Protein AF-F6I463-F1 (afdb_monomer)

Sequence (112 aa):
MEVRLFMVVSTRDTSRGKHTYASITQKGYWQFEMGEFLIGYQSTGFCEAGYAAIVDSGTSLIAGPMTIVTEINHATGVEGIVSQECKEVVFQYGKMIWDHLISRIQPDTVCS

InterPro domains:
  IPR001461 Aspartic peptidase A1 [PTHR47966] (15-79)
  IPR001969 Aspartic peptidase, active site [PS00141] (53-64)
  IPR008138 Saposin B type, region 2 [PF03489] (84-112)
  IPR008139 Saposin B type domain [PS50015] (81-112)
  IPR011001 Saposin-like [SSF47862] (82-112)
  IPR021109 Aspartic peptidase domain superfamily [G3DSA:2.40.70.10] (5-77)
  IPR021109 Aspartic peptidase domain superfamily [SSF50630] (16-86)
  IPR033121 Peptidase family A1 domain [PF00026] (15-81)

Secondary structure (DSSP, 8-state):
-------S---TT---SPPP---EEETTTTEEEE---EETTEE--S-TT-EEEE--TT-SSPP--HHHHHHHHHHHT------HHHHHHHHHHHHHHHHHHHTT--GGGTT-

pLDDT: mean 80.92, std 15.35, range [31.41, 94.31]

Solvent-accessible surface area (backbo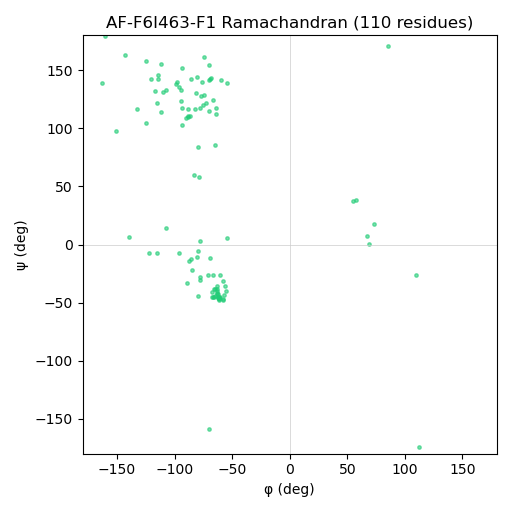ne atoms only — not comparable to full-atom values): 7636 Å² total; per-residue (Å²): 136,87,73,78,63,73,96,61,92,76,60,100,82,74,81,87,79,84,87,82,79,63,63,68,74,42,90,96,52,63,22,25,83,35,69,73,65,62,61,95,86,36,79,69,84,82,48,93,88,37,40,83,43,71,70,54,94,90,52,94,68,91,83,73,60,67,70,60,53,50,51,52,29,61,76,71,72,46,86,69,86,84,55,64,68,58,53,49,48,46,69,76,40,37,66,60,53,49,56,37,56,75,68,66,53,63,71,80,67,75,84,110

Organism: Vitis vinifera (NCBI:txid29760)

Radius of gyration: 19.2 Å; Cα contacts (8 Å, |Δi|>4): 81; chains: 1; bounding box: 56×28×43 Å

Structure (mmCIF, N/CA/C/O backbone):
data_AF-F6I463-F1
#
_entry.id   AF-F6I463-F1
#
loop_
_atom_site.group_PDB
_atom_site.id
_atom_site.type_symbol
_atom_site.label_atom_id
_atom_site.label_alt_id
_atom_site.label_comp_id
_atom_site.label_asym_id
_atom_site.label_entity_id
_atom_site.label_seq_id
_atom_site.pdbx_PDB_ins_code
_atom_site.Cartn_x
_atom_site.Cartn_y
_atom_site.Cartn_z
_atom_site.occupancy
_atom_site.B_iso_or_equiv
_atom_site.auth_seq_id
_atom_site.auth_comp_id
_atom_site.auth_asym_id
_atom_site.auth_atom_id
_atom_site.pdbx_PDB_model_num
ATOM 1 N N . MET A 1 1 ? 16.951 -2.632 -24.843 1.00 31.41 1 MET A N 1
ATOM 2 C CA . MET A 1 1 ? 17.458 -1.959 -23.627 1.00 31.41 1 MET A CA 1
ATOM 3 C C . MET A 1 1 ? 16.929 -2.712 -22.425 1.00 31.41 1 MET A C 1
ATOM 5 O O . MET A 1 1 ? 15.729 -2.681 -22.186 1.00 31.41 1 MET A O 1
ATOM 9 N N . GLU A 1 2 ? 17.805 -3.436 -21.738 1.00 32.78 2 GLU A N 1
ATOM 10 C CA . GLU A 1 2 ? 17.515 -4.077 -20.457 1.00 32.78 2 GLU A CA 1
ATOM 11 C C . GLU A 1 2 ? 17.839 -3.047 -19.366 1.00 32.78 2 GLU A C 1
ATOM 13 O O . GLU A 1 2 ? 18.991 -2.639 -19.217 1.00 32.78 2 GLU A O 1
ATOM 18 N N . VAL A 1 3 ? 16.817 -2.529 -18.686 1.00 33.94 3 VAL A N 1
ATOM 19 C CA . VAL A 1 3 ? 16.996 -1.583 -17.578 1.00 33.94 3 VAL A CA 1
ATOM 20 C C . VAL A 1 3 ? 17.205 -2.417 -16.318 1.00 33.94 3 VAL A C 1
ATOM 22 O O . VAL A 1 3 ? 16.286 -3.101 -15.879 1.00 33.94 3 VAL A O 1
ATOM 25 N N . ARG A 1 4 ? 18.424 -2.407 -15.769 1.00 39.88 4 ARG A N 1
ATOM 26 C CA . ARG A 1 4 ? 18.766 -3.121 -14.531 1.00 39.88 4 ARG A CA 1
ATOM 27 C C . ARG A 1 4 ? 18.609 -2.170 -13.347 1.00 39.88 4 ARG A C 1
ATOM 29 O O . ARG A 1 4 ? 19.306 -1.160 -13.282 1.00 39.88 4 ARG A O 1
ATOM 36 N N . LEU A 1 5 ? 17.695 -2.485 -12.432 1.00 42.88 5 LEU A N 1
ATOM 37 C CA . LEU A 1 5 ? 17.546 -1.775 -11.162 1.00 42.88 5 LEU A CA 1
ATOM 38 C C . LEU A 1 5 ? 18.673 -2.198 -10.210 1.00 42.88 5 LEU A C 1
ATOM 40 O O . LEU A 1 5 ? 18.800 -3.373 -9.871 1.00 42.88 5 LEU A O 1
ATOM 44 N N . PHE A 1 6 ? 19.487 -1.234 -9.781 1.00 45.25 6 PHE A N 1
ATOM 45 C CA . PHE A 1 6 ? 20.427 -1.399 -8.676 1.00 45.25 6 PHE A CA 1
ATOM 46 C C . PHE A 1 6 ? 19.744 -0.921 -7.399 1.00 45.25 6 PHE A C 1
ATOM 48 O O . PHE A 1 6 ? 19.624 0.277 -7.164 1.00 45.25 6 PHE A O 1
ATOM 55 N N . MET A 1 7 ? 19.288 -1.849 -6.565 1.00 49.81 7 MET A N 1
ATOM 56 C CA . MET A 1 7 ? 18.691 -1.512 -5.276 1.00 49.81 7 MET A CA 1
ATOM 57 C C . MET A 1 7 ? 19.784 -1.302 -4.211 1.00 49.81 7 MET A C 1
ATOM 59 O O . MET A 1 7 ? 19.825 -2.049 -3.249 1.00 49.81 7 MET A O 1
ATOM 63 N N . VAL A 1 8 ? 20.707 -0.344 -4.402 1.00 48.78 8 VAL A N 1
ATOM 64 C CA . VAL A 1 8 ? 21.555 0.254 -3.342 1.00 48.78 8 VAL A CA 1
ATOM 65 C C . VAL A 1 8 ? 22.155 1.574 -3.857 1.00 48.78 8 VAL A C 1
ATOM 67 O O . VAL A 1 8 ? 22.691 1.617 -4.965 1.00 48.78 8 VAL A O 1
ATOM 70 N N . VAL A 1 9 ? 22.205 2.617 -3.020 1.00 44.47 9 VAL A N 1
ATOM 71 C CA . VAL A 1 9 ? 23.284 3.619 -3.101 1.00 44.47 9 VAL A CA 1
ATOM 72 C C . VAL A 1 9 ? 24.593 2.896 -2.758 1.00 44.47 9 VAL A C 1
ATOM 74 O O . VAL A 1 9 ? 24.997 2.819 -1.602 1.00 44.47 9 VAL A O 1
ATOM 77 N N . SER A 1 10 ? 25.220 2.270 -3.753 1.00 48.62 10 SER A N 1
ATOM 78 C CA . SER A 1 10 ? 26.476 1.536 -3.587 1.00 48.62 10 SER A CA 1
ATOM 79 C C . SER A 1 10 ? 27.650 2.518 -3.553 1.00 48.62 10 SER A C 1
ATOM 81 O O . SER A 1 10 ? 28.324 2.732 -4.562 1.00 48.62 10 SER A O 1
ATOM 83 N N . THR A 1 11 ? 27.942 3.104 -2.391 1.00 45.34 11 THR A N 1
ATOM 84 C CA . THR A 1 11 ? 29.326 3.513 -2.112 1.00 45.34 11 THR A CA 1
ATOM 85 C C . THR A 1 11 ? 30.146 2.230 -1.944 1.00 45.34 11 THR A C 1
ATOM 87 O O . THR A 1 11 ? 29.621 1.227 -1.471 1.00 45.34 11 THR A O 1
ATOM 90 N N . ARG A 1 12 ? 31.398 2.212 -2.420 1.00 52.81 12 ARG A N 1
ATOM 91 C CA . ARG A 1 12 ? 32.230 1.012 -2.685 1.00 52.81 12 ARG A CA 1
ATOM 92 C C . ARG A 1 12 ? 32.436 0.006 -1.526 1.00 52.81 12 ARG A C 1
ATOM 94 O O . ARG A 1 12 ? 33.187 -0.937 -1.730 1.00 52.81 12 ARG A O 1
ATOM 101 N N . ASP A 1 13 ? 31.797 0.158 -0.365 1.00 53.56 13 ASP A N 1
ATOM 102 C CA . ASP A 1 13 ? 32.176 -0.555 0.861 1.00 53.56 13 ASP A CA 1
ATOM 103 C C . ASP A 1 13 ? 31.035 -1.093 1.756 1.00 53.56 13 ASP A C 1
ATOM 105 O O . ASP A 1 13 ? 31.308 -1.576 2.852 1.00 53.56 13 ASP A O 1
ATOM 109 N N . THR A 1 14 ? 29.751 -1.036 1.366 1.00 60.47 14 THR A N 1
ATOM 110 C CA . THR A 1 14 ? 28.656 -1.379 2.315 1.00 60.47 14 THR A CA 1
ATOM 111 C C . THR A 1 14 ? 27.699 -2.502 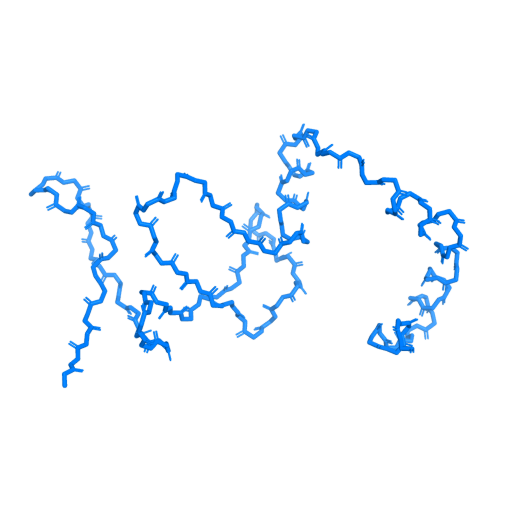1.910 1.00 60.47 14 THR A C 1
ATOM 113 O O . THR A 1 14 ? 26.925 -2.949 2.757 1.00 60.47 14 THR A O 1
ATOM 116 N N . SER A 1 15 ? 27.757 -3.053 0.693 1.00 59.41 15 SER A N 1
ATOM 117 C CA . SER A 1 15 ? 26.933 -4.223 0.348 1.00 59.41 15 SER A CA 1
ATOM 118 C C . SER A 1 15 ? 27.663 -5.531 0.663 1.00 59.41 15 SER A C 1
ATOM 120 O O . SER A 1 15 ? 28.603 -5.914 -0.034 1.00 59.41 15 SER A O 1
ATOM 122 N N . ARG A 1 16 ? 27.213 -6.258 1.691 1.00 70.88 16 ARG A N 1
ATOM 123 C CA . ARG A 1 16 ? 27.657 -7.639 1.928 1.00 70.88 16 ARG A CA 1
ATOM 124 C C . ARG A 1 16 ? 26.747 -8.596 1.149 1.00 70.88 16 ARG A C 1
ATOM 126 O O . ARG A 1 16 ? 25.565 -8.681 1.458 1.00 70.88 16 ARG A O 1
ATOM 133 N N . GLY A 1 17 ? 27.290 -9.337 0.180 1.00 74.69 17 GLY A N 1
ATOM 134 C CA . GLY A 1 17 ? 26.572 -10.409 -0.531 1.00 74.69 17 GLY A CA 1
ATOM 135 C C . GLY A 1 17 ? 26.270 -10.133 -2.010 1.00 74.69 17 GLY A C 1
ATOM 136 O O . GLY A 1 17 ? 26.742 -9.155 -2.582 1.00 74.69 17 GLY A O 1
ATOM 137 N N . LYS A 1 18 ? 25.520 -11.047 -2.647 1.00 82.62 18 LYS A N 1
ATOM 138 C CA . LYS A 1 18 ? 25.098 -10.939 -4.057 1.00 82.62 18 LYS A CA 1
ATOM 139 C C . LYS A 1 18 ? 23.812 -10.123 -4.171 1.00 82.62 18 LYS A C 1
ATOM 141 O O . LYS A 1 18 ? 22.909 -10.282 -3.356 1.00 82.62 18 LYS A O 1
ATOM 146 N N . HIS A 1 19 ? 23.716 -9.310 -5.218 1.00 78.81 19 HIS A N 1
ATOM 147 C CA . HIS A 1 19 ? 22.489 -8.588 -5.539 1.00 78.81 19 HIS A CA 1
ATOM 148 C C . HIS A 1 19 ? 21.446 -9.512 -6.175 1.00 78.81 19 HIS A C 1
ATOM 150 O O . HIS A 1 19 ? 21.774 -10.330 -7.038 1.00 78.81 19 HIS A O 1
ATOM 156 N N . THR A 1 20 ? 20.190 -9.322 -5.778 1.00 82.56 20 THR A N 1
ATOM 157 C CA . THR A 1 20 ? 19.019 -9.887 -6.453 1.00 82.56 20 THR A CA 1
ATOM 158 C C . THR A 1 20 ? 18.483 -8.850 -7.431 1.00 82.56 20 THR A C 1
ATOM 160 O O . THR A 1 20 ? 18.339 -7.681 -7.078 1.00 82.56 20 THR A O 1
ATOM 163 N N . TYR A 1 21 ? 18.199 -9.273 -8.659 1.00 84.19 21 TYR A N 1
ATOM 164 C CA . TYR A 1 21 ? 17.690 -8.399 -9.712 1.00 84.19 21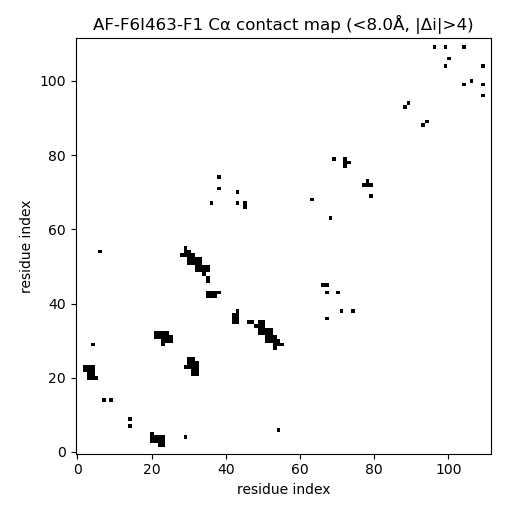 TYR A CA 1
ATOM 165 C C . TYR A 1 21 ? 16.215 -8.698 -9.970 1.00 84.19 21 TYR A C 1
ATOM 167 O O . TYR A 1 21 ? 15.844 -9.858 -10.135 1.00 84.19 21 TYR A O 1
ATOM 175 N N . ALA A 1 22 ? 15.401 -7.647 -10.037 1.00 87.62 22 ALA A N 1
ATOM 176 C CA . ALA A 1 22 ? 13.999 -7.707 -10.435 1.00 87.62 22 ALA A CA 1
ATOM 177 C C . ALA A 1 22 ? 13.798 -6.948 -11.753 1.00 87.62 22 ALA A C 1
ATOM 179 O O . ALA A 1 22 ? 14.478 -5.952 -12.020 1.00 87.62 22 ALA A O 1
ATOM 180 N N . SER A 1 23 ? 12.877 -7.435 -12.582 1.00 92.00 23 SER A N 1
ATOM 181 C CA . SER A 1 23 ? 12.553 -6.803 -13.863 1.00 92.00 23 SER A CA 1
ATOM 182 C C . SER A 1 23 ? 11.614 -5.617 -13.666 1.00 92.00 23 SER A C 1
ATOM 184 O O . SER A 1 23 ? 10.713 -5.665 -12.831 1.00 92.00 23 SER A O 1
ATOM 186 N N . ILE A 1 24 ? 11.800 -4.570 -14.472 1.00 91.25 24 ILE A N 1
ATOM 187 C CA . ILE A 1 24 ? 10.892 -3.420 -14.479 1.00 91.25 24 ILE A CA 1
ATOM 188 C C . ILE A 1 24 ? 9.574 -3.803 -15.146 1.00 91.25 24 ILE A C 1
ATOM 190 O O . ILE A 1 24 ? 9.563 -4.183 -16.318 1.00 91.25 24 ILE A O 1
ATOM 194 N N . THR A 1 25 ? 8.474 -3.661 -14.410 1.00 93.19 25 THR A N 1
ATOM 195 C CA . THR A 1 25 ? 7.119 -4.009 -14.868 1.00 93.19 25 THR A CA 1
ATOM 196 C C . THR A 1 25 ? 6.432 -2.844 -15.573 1.00 93.19 25 THR A C 1
ATOM 198 O O . THR A 1 25 ? 5.711 -3.050 -16.547 1.00 93.19 25 THR A O 1
ATOM 201 N N . GLN A 1 26 ? 6.717 -1.606 -15.156 1.00 93.50 26 GLN A N 1
ATOM 202 C CA . GLN A 1 26 ? 6.174 -0.394 -15.769 1.00 93.50 26 GLN A CA 1
ATOM 203 C C . GLN A 1 26 ? 7.268 0.645 -16.020 1.00 93.50 26 GLN A C 1
ATOM 205 O O . GLN A 1 26 ? 7.883 1.173 -15.097 1.00 93.50 26 GLN A O 1
ATOM 210 N N . LYS A 1 27 ? 7.497 0.977 -17.295 1.00 90.56 27 LYS A N 1
ATOM 211 C CA . LYS A 1 27 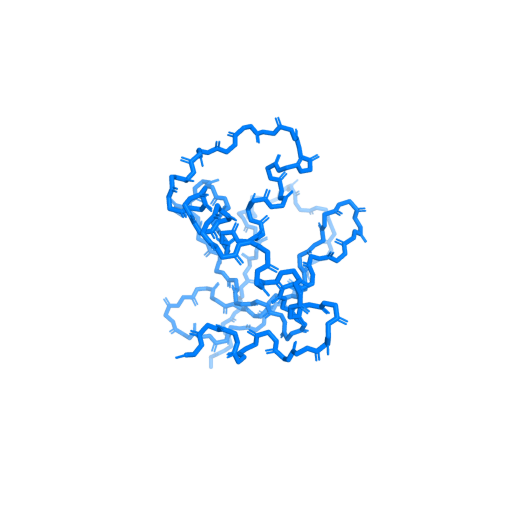? 8.448 2.029 -17.682 1.00 90.56 27 LYS A CA 1
ATOM 212 C C . LYS A 1 27 ? 7.915 3.410 -17.289 1.00 90.56 27 LYS A C 1
ATOM 214 O O . LYS A 1 27 ? 6.730 3.681 -17.447 1.00 90.56 27 LYS A O 1
ATOM 219 N N . GLY A 1 28 ? 8.813 4.279 -16.833 1.00 92.38 28 GLY A N 1
ATOM 220 C CA . GLY A 1 28 ? 8.492 5.599 -16.270 1.00 92.38 28 GLY A CA 1
ATOM 221 C C . GLY A 1 28 ? 8.731 5.661 -14.761 1.00 92.38 28 GLY A C 1
ATOM 222 O O . GLY A 1 28 ? 9.095 6.713 -14.249 1.00 92.38 28 GLY A O 1
ATOM 223 N N . TYR A 1 29 ? 8.655 4.512 -14.088 1.00 90.06 29 TYR A N 1
ATOM 224 C CA . TYR A 1 29 ? 9.006 4.340 -12.683 1.00 90.06 29 TYR A CA 1
ATOM 225 C C . TYR A 1 29 ? 10.040 3.224 -12.537 1.00 90.06 29 TYR A C 1
ATOM 227 O O . TYR A 1 29 ? 10.144 2.332 -13.382 1.00 90.06 29 TYR A O 1
ATOM 235 N N . TRP A 1 30 ? 10.781 3.232 -11.432 1.00 92.88 30 TRP A N 1
ATOM 236 C CA . TRP A 1 30 ? 11.552 2.067 -10.991 1.00 92.88 30 TRP A CA 1
ATOM 237 C C . TRP A 1 30 ? 10.620 1.062 -10.308 1.00 92.88 30 TRP A C 1
ATOM 239 O O . TRP A 1 30 ? 10.779 0.752 -9.128 1.00 92.88 30 TRP A O 1
ATOM 249 N N . GLN A 1 31 ? 9.607 0.619 -11.058 1.00 94.31 31 GLN A N 1
ATOM 250 C CA . GLN A 1 31 ? 8.549 -0.264 -10.587 1.00 94.31 31 GLN A CA 1
ATOM 251 C C . GLN A 1 31 ? 8.849 -1.719 -10.933 1.00 94.31 31 GLN A C 1
ATOM 253 O O . GLN A 1 31 ? 9.208 -2.020 -12.071 1.00 94.31 31 GLN A O 1
ATOM 258 N N . PHE A 1 32 ? 8.650 -2.619 -9.979 1.00 93.31 32 PHE A N 1
ATOM 259 C CA . PHE A 1 32 ? 8.826 -4.060 -10.141 1.00 93.31 32 PHE A CA 1
ATOM 260 C C . PHE A 1 32 ? 7.761 -4.825 -9.347 1.00 93.31 32 PHE A C 1
ATOM 262 O O . PHE A 1 32 ? 7.089 -4.265 -8.480 1.00 93.31 32 PHE A O 1
ATOM 269 N N . GLU A 1 33 ? 7.592 -6.105 -9.671 1.00 91.56 33 GLU A N 1
ATOM 270 C CA . GLU A 1 33 ? 6.752 -7.019 -8.895 1.00 91.56 33 GLU A CA 1
ATOM 271 C C . GLU A 1 33 ? 7.453 -7.415 -7.594 1.00 91.56 33 GLU A C 1
ATOM 273 O O . GLU A 1 33 ? 8.605 -7.855 -7.587 1.00 91.56 33 GLU A O 1
ATOM 278 N N . MET A 1 34 ? 6.734 -7.260 -6.491 1.00 89.31 34 MET A N 1
ATOM 279 C CA . MET A 1 34 ? 7.124 -7.668 -5.153 1.00 89.31 34 MET A CA 1
ATOM 280 C C . MET A 1 34 ? 6.178 -8.771 -4.685 1.00 89.31 34 MET A C 1
ATOM 282 O O . MET A 1 34 ? 4.982 -8.737 -4.961 1.00 89.31 34 MET A O 1
ATOM 286 N N . GLY A 1 35 ? 6.716 -9.751 -3.963 1.00 85.88 35 GLY A N 1
ATOM 287 C CA . GLY A 1 35 ? 5.903 -10.779 -3.323 1.00 85.88 35 GLY A CA 1
ATOM 288 C C . GLY A 1 35 ? 5.080 -10.236 -2.154 1.00 85.88 35 GLY A C 1
ATOM 289 O O . GLY A 1 35 ? 4.827 -9.038 -2.024 1.00 85.88 35 GLY A O 1
ATOM 290 N N . GLU A 1 36 ? 4.674 -11.143 -1.279 1.00 85.38 36 GLU A N 1
ATOM 291 C CA . GLU A 1 36 ? 3.844 -10.809 -0.131 1.00 85.38 36 GLU A CA 1
ATOM 292 C C . GLU A 1 36 ? 4.583 -9.987 0.941 1.00 85.38 36 GLU A C 1
ATOM 294 O O . GLU A 1 36 ? 5.804 -10.079 1.096 1.00 85.38 36 GLU A O 1
ATOM 299 N N . PHE A 1 37 ? 3.826 -9.214 1.722 1.00 84.31 37 PHE A N 1
ATOM 300 C CA . PHE A 1 37 ? 4.328 -8.527 2.905 1.00 84.31 37 PHE A CA 1
ATOM 301 C C . PHE A 1 37 ? 4.075 -9.391 4.142 1.00 84.31 37 PHE A C 1
ATOM 303 O O . PHE A 1 37 ? 2.929 -9.755 4.410 1.00 84.31 37 PHE A O 1
ATOM 310 N N . LEU A 1 38 ? 5.137 -9.704 4.888 1.00 87.38 38 LEU A N 1
ATOM 311 C CA . LEU A 1 38 ? 5.068 -10.540 6.086 1.00 87.38 38 LEU A CA 1
ATOM 312 C C . LEU A 1 38 ? 5.321 -9.705 7.343 1.00 87.38 38 LEU A C 1
ATOM 314 O O . LEU A 1 38 ? 6.322 -8.992 7.425 1.00 87.38 38 LEU A O 1
ATOM 318 N N . ILE A 1 39 ? 4.464 -9.852 8.353 1.00 88.00 39 ILE A N 1
ATOM 319 C CA . ILE A 1 39 ? 4.618 -9.215 9.667 1.00 88.00 39 ILE A CA 1
ATOM 320 C C . ILE A 1 39 ? 4.896 -10.316 10.688 1.00 88.00 39 ILE A C 1
ATOM 322 O O . ILE A 1 39 ? 4.069 -11.195 10.909 1.00 88.00 39 ILE A O 1
ATOM 326 N N . GLY A 1 40 ? 6.095 -10.328 11.278 1.00 88.25 40 GLY A N 1
AT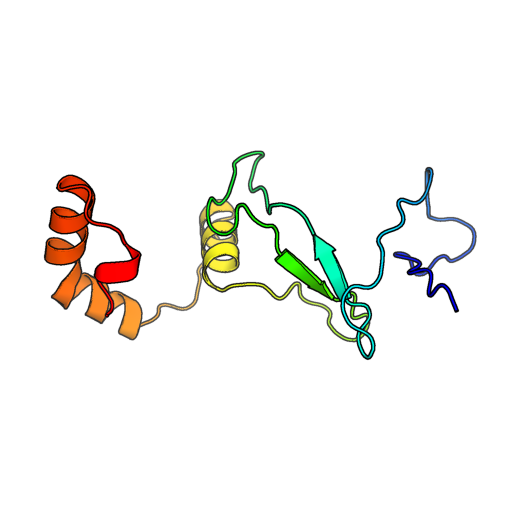OM 327 C CA . GLY A 1 40 ? 6.486 -11.386 12.219 1.00 88.25 40 GLY A CA 1
ATOM 328 C C . GLY A 1 40 ? 6.421 -12.796 11.613 1.00 88.25 40 GLY A C 1
ATOM 329 O O . GLY A 1 40 ? 6.008 -13.731 12.292 1.00 88.25 40 GLY A O 1
ATOM 330 N N . TYR A 1 41 ? 6.801 -12.935 10.335 1.00 87.06 41 TYR A N 1
ATOM 331 C CA . TYR A 1 41 ? 6.693 -14.164 9.526 1.00 87.06 41 TYR A CA 1
ATOM 332 C C . TYR A 1 41 ? 5.264 -14.620 9.201 1.00 87.06 41 TYR A C 1
ATOM 334 O O . TYR A 1 41 ? 5.093 -15.690 8.621 1.00 87.06 41 TYR A O 1
ATOM 342 N N . GLN A 1 42 ? 4.249 -13.824 9.534 1.00 88.12 42 GLN A N 1
ATOM 343 C CA . GLN A 1 42 ? 2.864 -14.115 9.187 1.00 88.12 42 GLN A CA 1
ATOM 344 C C . GLN A 1 42 ? 2.441 -13.342 7.945 1.00 88.12 42 GLN A C 1
ATOM 346 O O . GLN A 1 42 ? 2.779 -12.168 7.776 1.00 88.12 42 GLN A O 1
ATOM 351 N N . SER A 1 43 ? 1.705 -14.046 7.088 1.00 87.06 43 SER A N 1
ATOM 352 C CA . SER A 1 43 ? 1.037 -13.490 5.918 1.00 87.06 43 SER A CA 1
ATOM 353 C C . SER A 1 43 ? 0.051 -12.404 6.334 1.00 87.06 43 SER A C 1
ATOM 355 O O . SER A 1 43 ? -0.632 -12.530 7.350 1.00 87.06 43 SER A O 1
ATOM 357 N N . THR A 1 44 ? -0.029 -11.344 5.537 1.00 83.12 44 THR A N 1
ATOM 358 C CA . THR A 1 44 ? -1.037 -10.290 5.721 1.00 83.12 44 THR A CA 1
ATOM 359 C C . THR A 1 44 ? -2.341 -10.609 4.988 1.00 83.12 44 THR A C 1
ATOM 361 O O . THR A 1 44 ? -3.356 -9.975 5.250 1.00 83.12 44 THR A O 1
ATOM 364 N N . GLY A 1 45 ? -2.339 -11.579 4.068 1.00 83.56 45 GLY A N 1
ATOM 365 C CA . GLY A 1 45 ? -3.539 -12.077 3.387 1.00 83.56 45 GLY A CA 1
ATOM 366 C C . GLY A 1 45 ? -4.206 -11.111 2.398 1.00 83.56 45 GLY A C 1
ATOM 367 O O . GLY A 1 45 ? -5.212 -11.470 1.797 1.00 83.56 45 GLY A O 1
ATOM 368 N N . PHE A 1 46 ? -3.677 -9.897 2.197 1.00 79.75 46 PHE A N 1
ATOM 369 C CA . PHE A 1 46 ? -4.330 -8.888 1.348 1.00 79.75 46 PHE A CA 1
ATOM 370 C C . PHE A 1 46 ? -4.012 -9.005 -0.145 1.00 79.75 46 PHE A C 1
ATOM 372 O O . PHE A 1 46 ? -4.775 -8.484 -0.956 1.00 79.75 46 PHE A O 1
ATOM 379 N N . CYS A 1 47 ? -2.907 -9.647 -0.534 1.00 72.38 47 CYS A N 1
ATOM 380 C CA . CYS A 1 47 ? -2.591 -9.825 -1.950 1.00 72.38 47 CYS A CA 1
ATOM 381 C C . CYS A 1 47 ? -1.768 -11.088 -2.213 1.00 72.38 47 CYS A C 1
ATOM 383 O O . CYS A 1 47 ? -0.543 -11.085 -2.098 1.00 72.38 47 CYS A O 1
ATOM 385 N N . GLU A 1 48 ? -2.448 -12.159 -2.624 1.00 71.69 48 GLU A N 1
ATOM 386 C CA . GLU A 1 48 ? -1.803 -13.414 -3.037 1.00 71.69 48 GLU A CA 1
ATOM 387 C C . GLU A 1 48 ? -1.061 -13.283 -4.378 1.00 71.69 48 GLU A C 1
ATOM 389 O O . GLU A 1 48 ? -0.089 -13.992 -4.626 1.00 71.69 48 GLU A O 1
ATOM 394 N N . ALA A 1 49 ? -1.486 -12.349 -5.237 1.00 79.12 49 ALA A N 1
ATOM 395 C CA . ALA A 1 49 ? -0.875 -12.104 -6.545 1.00 79.12 49 ALA A CA 1
ATOM 396 C C . ALA A 1 49 ? 0.416 -11.263 -6.478 1.00 79.12 49 ALA A C 1
ATOM 398 O O . ALA A 1 49 ? 1.079 -11.080 -7.498 1.00 79.12 49 ALA A O 1
ATOM 399 N N . GLY A 1 50 ? 0.782 -10.761 -5.294 1.00 83.00 50 GLY A N 1
ATOM 400 C CA . GLY A 1 50 ? 1.909 -9.850 -5.105 1.00 83.00 50 GLY A CA 1
ATOM 401 C C . GLY A 1 50 ? 1.552 -8.377 -5.331 1.00 83.00 50 GLY A C 1
ATOM 402 O O . GLY A 1 50 ? 0.458 -8.018 -5.760 1.00 83.00 50 GLY A O 1
ATOM 403 N N . TYR A 1 51 ? 2.483 -7.494 -4.996 1.00 87.69 51 TYR A N 1
ATOM 404 C CA . TYR A 1 51 ? 2.317 -6.045 -5.074 1.00 87.69 51 TYR A CA 1
ATOM 405 C C . TYR A 1 51 ? 3.204 -5.445 -6.164 1.00 87.69 51 TYR A C 1
ATOM 407 O O . TYR A 1 51 ? 4.271 -5.963 -6.484 1.00 87.69 51 TYR A O 1
ATOM 415 N N . ALA A 1 52 ? 2.811 -4.285 -6.683 1.00 92.12 52 ALA A N 1
ATOM 416 C CA . ALA A 1 52 ? 3.750 -3.410 -7.372 1.00 92.12 52 ALA A CA 1
ATOM 417 C C . ALA A 1 52 ? 4.531 -2.600 -6.329 1.00 92.12 52 ALA A C 1
ATOM 419 O O . ALA A 1 52 ? 3.936 -1.991 -5.440 1.00 92.12 52 ALA A O 1
ATOM 420 N N . ALA A 1 53 ? 5.855 -2.573 -6.448 1.00 92.19 53 ALA A N 1
ATOM 421 C CA . ALA A 1 53 ? 6.726 -1.765 -5.604 1.00 92.19 53 ALA A CA 1
ATOM 422 C C . ALA A 1 53 ? 7.526 -0.783 -6.457 1.00 92.19 53 ALA A C 1
ATOM 424 O O . ALA A 1 53 ? 7.967 -1.129 -7.552 1.00 92.19 53 ALA A O 1
ATOM 425 N N . ILE A 1 54 ? 7.731 0.429 -5.942 1.00 93.62 54 ILE A N 1
ATOM 426 C CA . ILE A 1 54 ? 8.551 1.470 -6.567 1.00 93.62 54 ILE A CA 1
ATOM 427 C C . ILE A 1 54 ? 9.724 1.775 -5.643 1.00 93.62 54 ILE A C 1
ATOM 429 O O . ILE A 1 54 ? 9.538 2.003 -4.449 1.00 93.62 54 ILE A O 1
ATOM 433 N N . VAL A 1 55 ? 10.935 1.811 -6.200 1.00 91.88 55 VAL A N 1
ATOM 434 C CA . VAL A 1 55 ? 12.100 2.361 -5.496 1.00 91.88 55 VAL A CA 1
ATOM 435 C C . VAL A 1 55 ? 12.178 3.854 -5.778 1.00 91.88 55 VAL A C 1
ATOM 437 O O . VAL A 1 55 ? 12.487 4.271 -6.894 1.00 91.88 55 VAL A O 1
ATOM 440 N N . ASP A 1 56 ? 11.905 4.648 -4.748 1.00 90.75 56 ASP A N 1
ATOM 441 C CA . ASP A 1 56 ? 11.933 6.104 -4.802 1.00 90.75 56 ASP A CA 1
ATOM 442 C C . ASP A 1 56 ? 12.865 6.661 -3.721 1.00 90.75 56 ASP A C 1
ATOM 444 O O . ASP A 1 56 ? 12.530 6.702 -2.541 1.00 90.75 56 ASP A O 1
ATOM 448 N N . SER A 1 57 ? 14.051 7.118 -4.128 1.00 88.81 57 SER A N 1
ATOM 449 C CA . SER A 1 57 ? 15.007 7.759 -3.217 1.00 88.81 57 SER A CA 1
ATOM 450 C C . SER A 1 57 ? 14.549 9.134 -2.716 1.00 88.81 57 SER A C 1
ATOM 452 O O . SER A 1 57 ? 15.194 9.694 -1.835 1.00 88.81 57 SER A O 1
ATOM 454 N N . GLY A 1 58 ? 13.495 9.708 -3.306 1.00 90.94 58 GLY A N 1
ATOM 455 C CA . GLY A 1 58 ? 12.901 10.977 -2.891 1.00 90.94 58 GLY A CA 1
ATOM 456 C C . GLY A 1 58 ? 11.952 10.861 -1.697 1.00 90.94 58 GLY A C 1
ATOM 457 O O . GLY A 1 58 ? 11.587 11.887 -1.125 1.00 90.94 58 GLY A O 1
ATOM 458 N N . THR A 1 59 ? 11.586 9.641 -1.290 1.00 86.50 59 THR A N 1
ATOM 459 C CA . THR A 1 59 ? 10.642 9.394 -0.196 1.00 86.50 59 THR A CA 1
ATOM 460 C C . THR A 1 59 ? 11.336 8.684 0.968 1.00 86.50 59 THR A C 1
ATOM 462 O O . THR A 1 59 ? 11.868 7.588 0.822 1.00 86.50 59 THR A O 1
ATOM 465 N N . SER A 1 60 ? 11.314 9.298 2.156 1.00 89.00 60 SER A N 1
ATOM 466 C CA . SER A 1 60 ? 11.930 8.717 3.362 1.00 89.00 60 SER A CA 1
ATOM 467 C C . SER A 1 60 ? 11.092 7.609 4.009 1.00 89.00 60 SER A C 1
ATOM 469 O O . SER A 1 60 ? 11.635 6.756 4.707 1.00 89.00 60 SER A O 1
ATOM 471 N N . LEU A 1 61 ? 9.768 7.660 3.841 1.00 89.19 61 LEU A N 1
ATOM 472 C CA . 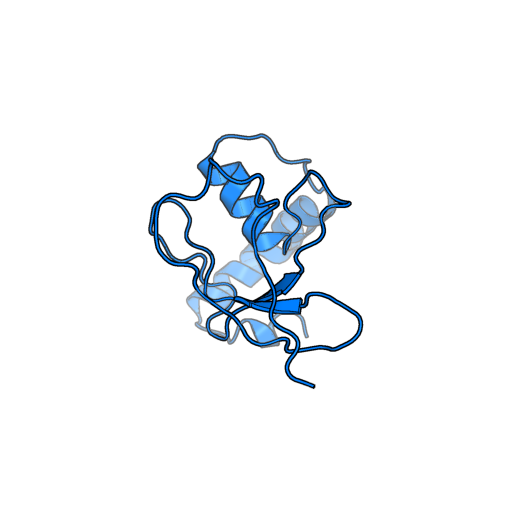LEU A 1 61 ? 8.824 6.713 4.435 1.00 89.19 61 LEU A CA 1
ATOM 473 C C . LEU A 1 61 ? 8.509 5.567 3.471 1.00 89.19 61 LEU A C 1
ATOM 475 O O . LEU A 1 61 ? 8.494 5.744 2.256 1.00 89.19 61 LEU A O 1
ATOM 479 N N . ILE A 1 62 ? 8.172 4.402 4.020 1.00 89.12 62 ILE A N 1
ATOM 480 C CA . ILE A 1 62 ? 7.578 3.321 3.231 1.00 89.12 62 ILE A CA 1
ATOM 481 C C . ILE A 1 62 ? 6.084 3.613 3.103 1.00 89.12 62 ILE A C 1
ATOM 483 O O . ILE A 1 62 ? 5.366 3.640 4.102 1.00 89.12 62 ILE A O 1
ATOM 487 N N . ALA A 1 63 ? 5.624 3.835 1.876 1.00 91.00 63 ALA A N 1
ATOM 488 C CA . ALA A 1 63 ? 4.210 3.968 1.561 1.00 91.00 63 ALA A CA 1
ATOM 489 C C . ALA A 1 63 ? 3.665 2.636 1.033 1.00 91.00 63 ALA A C 1
ATOM 491 O O . ALA A 1 63 ? 4.322 1.949 0.252 1.00 91.00 63 ALA A O 1
ATOM 492 N N . GLY A 1 64 ? 2.454 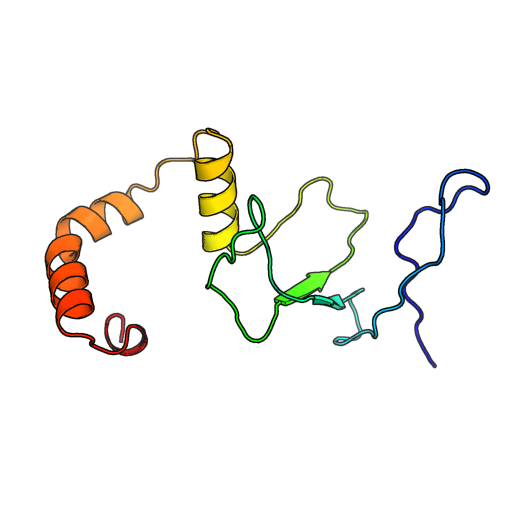2.280 1.448 1.00 89.94 64 GLY A N 1
ATOM 493 C CA . GLY A 1 64 ? 1.796 1.049 1.029 1.00 89.94 64 GLY A CA 1
ATOM 494 C C . GLY A 1 64 ? 0.285 1.110 1.241 1.00 89.94 64 GLY A C 1
ATOM 495 O O . GLY A 1 64 ? -0.229 2.125 1.720 1.00 89.94 64 GLY A O 1
ATOM 496 N N . PRO A 1 65 ? -0.438 0.035 0.887 1.00 89.44 65 PRO A N 1
ATOM 497 C CA . PRO A 1 65 ? -1.873 -0.063 1.124 1.00 89.44 65 PRO A CA 1
ATOM 498 C C . PRO A 1 65 ? -2.220 0.180 2.598 1.00 89.44 65 PRO A C 1
ATOM 500 O O . PRO A 1 65 ? -1.541 -0.327 3.493 1.00 89.44 65 PRO A O 1
ATOM 503 N N . MET A 1 66 ? -3.304 0.922 2.854 1.00 87.44 66 MET A N 1
ATOM 504 C CA . MET A 1 66 ? -3.744 1.262 4.216 1.00 87.44 66 MET A CA 1
ATOM 505 C C . MET A 1 66 ? -3.963 0.015 5.082 1.00 87.44 66 MET A C 1
ATOM 507 O O . MET A 1 66 ? -3.658 0.036 6.272 1.00 87.44 66 MET A O 1
ATOM 511 N N . THR A 1 67 ? -4.448 -1.075 4.485 1.00 87.31 67 THR A N 1
ATOM 512 C CA . THR A 1 67 ? -4.651 -2.362 5.158 1.00 87.31 67 THR A CA 1
ATOM 513 C C . THR A 1 67 ? -3.352 -2.899 5.760 1.00 87.31 67 THR A C 1
ATOM 515 O O . THR A 1 67 ? -3.304 -3.209 6.944 1.00 87.31 67 THR A O 1
ATOM 518 N N . ILE A 1 68 ? -2.263 -2.896 4.987 1.00 88.69 68 ILE A N 1
ATOM 519 C CA . ILE A 1 68 ? -0.940 -3.351 5.433 1.00 88.69 68 ILE A CA 1
ATOM 520 C C . ILE A 1 68 ? -0.357 -2.417 6.492 1.00 88.69 68 ILE A C 1
ATOM 522 O O . ILE A 1 68 ? 0.147 -2.875 7.514 1.00 88.69 68 ILE A O 1
ATOM 526 N N . VAL A 1 69 ? -0.441 -1.102 6.276 1.00 89.00 69 VAL A N 1
ATOM 527 C CA . VAL A 1 69 ? 0.087 -0.111 7.229 1.00 89.00 69 VAL A CA 1
ATOM 528 C C . VAL A 1 69 ? -0.646 -0.194 8.572 1.00 89.00 69 VAL A C 1
ATOM 530 O O . VAL A 1 69 ? -0.013 -0.101 9.623 1.00 89.00 69 VAL A O 1
ATOM 533 N N . THR A 1 70 ? -1.962 -0.420 8.553 1.00 88.38 70 THR A N 1
ATOM 534 C CA . THR A 1 70 ? -2.770 -0.615 9.766 1.00 88.38 70 THR A CA 1
ATOM 535 C C . THR A 1 70 ? -2.328 -1.857 10.539 1.00 88.38 70 THR A C 1
ATOM 537 O O . THR A 1 70 ? -2.119 -1.759 11.747 1.00 88.38 70 THR A O 1
ATOM 540 N N . GLU A 1 71 ? -2.099 -2.986 9.860 1.00 88.06 71 GLU A N 1
ATOM 541 C CA . GLU A 1 71 ? -1.593 -4.206 10.505 1.00 88.06 71 GLU A CA 1
ATOM 542 C C . GLU A 1 71 ? -0.192 -4.012 11.102 1.00 88.06 71 GLU A C 1
ATOM 544 O O . GLU A 1 71 ? 0.069 -4.451 12.221 1.00 88.06 71 GLU A O 1
ATOM 549 N N . ILE A 1 72 ? 0.706 -3.297 10.411 1.00 88.69 72 ILE A N 1
ATOM 550 C CA . ILE A 1 72 ? 2.039 -2.966 10.945 1.00 88.69 72 ILE A CA 1
ATOM 551 C C . ILE A 1 72 ? 1.912 -2.113 12.209 1.00 88.69 72 ILE A C 1
ATOM 553 O O . ILE A 1 72 ? 2.563 -2.401 13.216 1.00 88.69 72 ILE A O 1
ATOM 557 N N . ASN A 1 73 ? 1.081 -1.069 12.178 1.00 89.94 73 ASN A N 1
ATOM 558 C CA . ASN A 1 73 ? 0.879 -0.191 13.329 1.00 89.94 73 ASN A CA 1
ATOM 559 C C . ASN A 1 73 ? 0.320 -0.971 14.522 1.00 89.94 73 ASN A C 1
ATOM 561 O O . ASN A 1 73 ? 0.849 -0.865 15.627 1.00 89.94 73 ASN A O 1
ATOM 565 N N . HIS A 1 74 ? -0.675 -1.828 14.286 1.00 88.00 74 HIS A N 1
ATOM 566 C CA . HIS A 1 74 ? -1.238 -2.691 15.319 1.00 88.00 74 HIS A CA 1
ATOM 567 C C . HIS A 1 74 ? -0.192 -3.665 15.889 1.00 88.00 74 HIS A C 1
ATOM 569 O O . HIS A 1 74 ? -0.037 -3.761 17.105 1.00 88.00 74 HIS A O 1
ATOM 575 N N . ALA A 1 75 ? 0.593 -4.326 15.032 1.00 89.31 75 ALA A N 1
ATOM 576 C CA . ALA A 1 75 ? 1.633 -5.269 15.449 1.00 89.31 75 ALA A CA 1
ATOM 577 C C . ALA A 1 75 ? 2.805 -4.611 16.201 1.00 89.31 75 ALA A C 1
ATOM 579 O O . ALA A 1 75 ? 3.478 -5.269 16.993 1.00 89.31 75 ALA A O 1
ATOM 580 N N . THR A 1 76 ? 3.062 -3.323 15.962 1.00 88.31 76 THR A N 1
ATOM 581 C CA . THR A 1 76 ? 4.137 -2.554 16.615 1.00 88.31 76 THR A CA 1
ATOM 582 C C . THR A 1 76 ? 3.663 -1.748 17.826 1.00 88.31 76 THR A C 1
ATOM 584 O O . THR A 1 76 ? 4.493 -1.192 18.544 1.00 88.31 76 THR A O 1
ATOM 587 N N . GLY A 1 77 ? 2.351 -1.693 18.077 1.00 88.38 77 GLY A N 1
ATOM 588 C CA . GLY A 1 77 ? 1.755 -0.888 19.146 1.00 88.38 77 GLY A CA 1
ATOM 589 C C . GLY A 1 77 ? 1.755 0.618 18.863 1.00 88.38 77 GLY A C 1
ATOM 590 O O . GLY A 1 77 ? 1.606 1.414 19.787 1.00 88.38 77 GLY A O 1
ATOM 591 N N . VAL A 1 78 ? 1.942 1.020 17.605 1.00 88.19 78 VAL A N 1
ATOM 592 C CA . VAL A 1 78 ? 1.849 2.419 17.185 1.00 88.19 78 VAL A CA 1
ATOM 593 C C . VAL A 1 78 ? 0.378 2.810 17.097 1.00 88.19 78 VAL A C 1
ATOM 595 O O . VAL A 1 78 ? -0.414 2.160 16.412 1.00 88.19 78 VAL A O 1
ATOM 598 N N . GLU A 1 79 ? 0.008 3.906 17.755 1.00 81.00 79 GLU A N 1
ATOM 599 C CA . GLU A 1 79 ? -1.333 4.466 17.620 1.00 81.00 79 GLU A CA 1
ATOM 600 C C . GLU A 1 79 ? -1.513 5.074 16.223 1.00 81.00 79 GLU A C 1
ATOM 602 O O . GLU A 1 79 ? -0.859 6.046 15.843 1.00 81.00 79 GLU A O 1
ATOM 607 N N . GLY A 1 80 ? -2.415 4.479 15.443 1.00 74.88 80 GLY A N 1
ATOM 608 C CA . GLY A 1 80 ? -2.883 5.058 14.191 1.00 74.88 80 GLY A CA 1
ATOM 609 C C . GLY A 1 80 ? -3.848 6.221 14.432 1.00 74.88 80 GLY A C 1
ATOM 610 O O . GLY A 1 80 ? -4.467 6.345 15.490 1.00 74.88 80 GLY A O 1
ATOM 61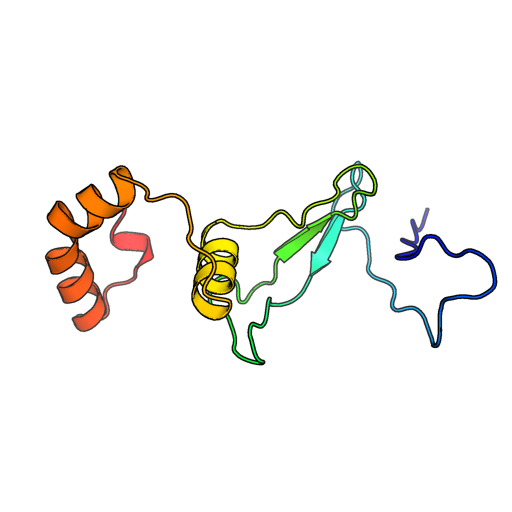1 N N . ILE A 1 81 ? -4.031 7.062 13.414 1.00 77.50 81 ILE A N 1
ATOM 612 C CA . ILE A 1 81 ? -5.079 8.085 13.448 1.00 77.50 81 ILE A CA 1
ATOM 613 C C . ILE A 1 81 ? -6.438 7.382 13.422 1.00 77.50 81 ILE A C 1
ATOM 615 O O . ILE A 1 81 ? -6.738 6.599 12.521 1.00 77.50 81 ILE A O 1
ATOM 619 N N . VAL A 1 82 ? -7.274 7.682 14.414 1.00 73.81 82 VAL A N 1
ATOM 620 C CA . VAL A 1 82 ? -8.640 7.167 14.496 1.00 73.81 82 VAL A CA 1
ATOM 621 C C . VAL A 1 82 ? -9.466 7.696 13.321 1.00 73.81 82 VAL A C 1
ATOM 623 O O . VAL A 1 82 ? -9.793 8.881 13.275 1.00 73.81 82 VAL A O 1
ATOM 626 N N . SER A 1 83 ? -9.863 6.808 12.408 1.00 79.38 83 SER A N 1
ATOM 627 C CA . SER A 1 83 ? -10.841 7.126 11.363 1.00 79.38 83 SER A CA 1
ATOM 628 C C . SER A 1 83 ? -12.259 7.105 11.948 1.00 79.38 83 SER A C 1
ATOM 630 O O . SER A 1 83 ? -12.727 6.071 12.433 1.00 79.38 83 SER A O 1
ATOM 632 N N . GLN A 1 84 ? -12.945 8.254 11.928 1.00 81.94 84 GLN A N 1
ATOM 633 C CA . GLN A 1 84 ? -14.361 8.332 12.320 1.00 81.94 84 GLN A CA 1
ATOM 634 C C . GLN A 1 84 ? -15.247 7.563 11.341 1.00 81.94 84 GLN A C 1
ATOM 636 O O . GLN A 1 84 ? -16.129 6.836 11.777 1.00 81.94 84 GLN A O 1
ATOM 641 N N . GLU A 1 85 ? -14.935 7.621 10.047 1.00 84.38 85 GLU A N 1
ATOM 642 C CA . GLU A 1 85 ? -15.610 6.839 9.008 1.00 84.38 85 GLU A CA 1
ATOM 643 C C . GLU A 1 85 ? -15.522 5.336 9.314 1.00 84.38 85 GLU A C 1
ATOM 645 O O . GLU A 1 85 ? -16.524 4.630 9.266 1.00 84.38 85 GLU A O 1
ATOM 650 N N . CYS A 1 86 ? -14.347 4.845 9.729 1.00 87.56 86 CYS A N 1
ATOM 651 C CA . CYS A 1 86 ? -14.172 3.451 10.142 1.00 87.56 86 CYS A CA 1
ATOM 652 C C . CYS A 1 86 ? -15.058 3.105 11.348 1.00 87.56 86 CYS A C 1
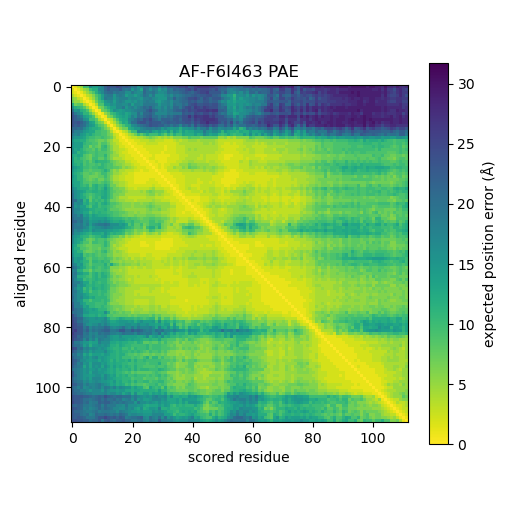ATOM 654 O O . CYS A 1 86 ? -15.748 2.085 11.343 1.00 87.56 86 CYS A O 1
ATOM 656 N N . LYS A 1 87 ? -15.098 3.974 12.366 1.00 88.44 87 LYS A N 1
ATOM 657 C CA . LYS A 1 87 ? -15.963 3.778 13.539 1.00 88.44 87 LYS A CA 1
ATOM 658 C C . LYS A 1 87 ? -17.442 3.759 13.170 1.00 88.44 87 LYS A C 1
ATOM 660 O O . LYS A 1 87 ? -18.174 2.921 13.687 1.00 88.44 87 LYS A O 1
ATOM 665 N N . GLU A 1 88 ? -17.874 4.652 12.290 1.00 92.31 88 GLU A N 1
ATOM 666 C CA . GLU A 1 88 ? -19.252 4.709 11.807 1.00 92.31 88 GLU A CA 1
ATOM 667 C C . GLU A 1 88 ? -19.614 3.457 11.013 1.00 92.31 88 GLU A C 1
ATOM 669 O O . GLU A 1 88 ? -20.660 2.866 11.267 1.00 92.31 88 GLU A O 1
ATOM 674 N N . VAL A 1 89 ? -18.735 2.985 10.125 1.00 90.75 89 VAL A N 1
ATOM 675 C CA . VAL A 1 89 ? -18.954 1.743 9.371 1.00 90.75 89 VAL A CA 1
ATOM 676 C C . VAL A 1 89 ? -19.063 0.543 10.308 1.00 90.75 89 VAL A C 1
ATOM 678 O O . VAL A 1 89 ? -19.993 -0.251 10.178 1.00 90.75 89 VAL A O 1
ATOM 681 N N . VAL A 1 90 ? -18.168 0.420 11.292 1.00 91.94 90 VAL A N 1
ATOM 682 C CA . VAL A 1 90 ? -18.229 -0.660 12.289 1.00 91.94 90 VAL A CA 1
ATOM 683 C C . VAL A 1 90 ? -19.508 -0.564 13.122 1.00 91.94 90 VAL A C 1
ATOM 685 O O . VAL A 1 90 ? -20.154 -1.580 13.370 1.00 91.94 90 VAL A O 1
ATOM 688 N N . PHE A 1 91 ? -19.907 0.642 13.525 1.00 94.12 91 PHE A N 1
ATOM 689 C CA . PHE A 1 91 ? -21.116 0.854 14.316 1.00 94.12 91 PHE A CA 1
ATOM 690 C C . PHE A 1 91 ? -22.395 0.524 13.534 1.00 94.12 91 PHE A C 1
ATOM 692 O O . PHE A 1 91 ? -23.276 -0.152 14.061 1.00 94.12 91 PHE A O 1
ATOM 699 N N . GLN A 1 92 ? -22.496 0.976 12.283 1.00 94.31 92 GLN A N 1
ATOM 700 C CA . GLN A 1 92 ? -23.693 0.818 11.454 1.00 94.31 92 GLN A CA 1
ATOM 701 C C . GLN A 1 92 ? -23.789 -0.577 10.828 1.00 94.31 92 GLN A C 1
ATOM 703 O O . GLN A 1 92 ? -24.850 -1.198 10.840 1.00 94.31 92 GLN A O 1
ATOM 708 N N . TYR A 1 93 ? -22.678 -1.089 10.297 1.00 92.88 93 TYR A N 1
ATOM 709 C CA . TYR A 1 93 ? -22.661 -2.284 9.450 1.00 92.88 93 TYR A CA 1
ATOM 710 C C . TYR A 1 93 ? -21.909 -3.465 10.065 1.00 92.88 93 TYR A C 1
ATOM 712 O O . TYR A 1 93 ? -21.992 -4.569 9.530 1.00 92.88 93 TYR A O 1
ATOM 720 N N . GLY A 1 94 ? -21.218 -3.293 11.197 1.00 92.19 94 GLY A N 1
ATOM 721 C CA . GLY A 1 94 ? -20.343 -4.325 11.765 1.00 92.19 94 GLY A CA 1
ATOM 722 C C . GLY A 1 94 ? -21.042 -5.662 12.017 1.00 92.19 94 GLY A C 1
ATOM 723 O O . GLY A 1 94 ? -20.489 -6.710 11.691 1.00 92.19 94 GLY A O 1
ATOM 724 N N . LYS A 1 95 ? -22.287 -5.643 12.512 1.00 94.00 95 LYS A N 1
ATOM 725 C CA . LYS A 1 95 ? -23.075 -6.871 12.706 1.00 94.00 95 LYS A CA 1
ATOM 726 C C . LYS A 1 95 ? -23.410 -7.560 11.380 1.00 94.00 95 LYS A C 1
ATOM 728 O O . LYS A 1 95 ? -23.244 -8.766 11.267 1.00 94.00 95 LYS A O 1
ATOM 733 N N . MET A 1 96 ? -23.851 -6.796 10.383 1.00 90.06 96 MET A N 1
ATOM 734 C CA . MET A 1 96 ? -24.182 -7.328 9.058 1.00 90.06 96 MET A CA 1
ATOM 735 C C . MET A 1 96 ? -22.949 -7.947 8.391 1.00 90.06 96 MET A C 1
ATOM 737 O O . MET A 1 96 ? -23.015 -9.069 7.898 1.00 90.06 96 MET A O 1
ATOM 741 N N . ILE A 1 97 ? -21.813 -7.244 8.435 1.00 89.75 97 ILE A N 1
ATOM 742 C CA . ILE A 1 97 ? -20.532 -7.738 7.919 1.00 89.75 97 ILE A CA 1
ATOM 743 C C . ILE A 1 97 ? -20.157 -9.047 8.625 1.00 89.75 97 ILE A C 1
ATOM 745 O O . ILE A 1 97 ? -19.819 -10.026 7.966 1.00 89.75 97 ILE A O 1
ATOM 749 N N . TRP A 1 98 ? -20.267 -9.096 9.954 1.00 90.38 98 TRP A N 1
ATOM 750 C CA . TRP A 1 98 ? -19.964 -10.293 10.738 1.00 90.38 98 TRP A CA 1
ATOM 751 C C . TRP A 1 98 ? -20.855 -11.490 10.375 1.00 90.38 98 TRP A C 1
ATOM 753 O O . TRP A 1 98 ? -20.354 -12.591 10.137 1.00 90.38 98 TRP A O 1
ATOM 763 N N . ASP A 1 99 ? -22.165 -11.273 10.266 1.00 91.12 99 ASP A N 1
ATOM 764 C CA . ASP A 1 99 ? -23.126 -12.313 9.891 1.00 91.12 99 ASP A CA 1
ATOM 765 C C . ASP A 1 99 ? -22.858 -12.828 8.457 1.00 91.12 99 ASP A C 1
ATOM 767 O O . ASP A 1 99 ? -22.960 -14.031 8.180 1.00 91.12 99 ASP A O 1
ATOM 771 N N . HIS A 1 100 ? -22.436 -11.948 7.544 1.00 88.94 100 HIS A N 1
ATOM 772 C CA . HIS A 1 100 ? -22.017 -12.323 6.191 1.00 88.94 100 HIS A CA 1
ATOM 773 C C . HIS A 1 100 ? -20.726 -13.154 6.166 1.00 88.94 100 HIS A C 1
ATOM 775 O O . HIS A 1 100 ? -20.657 -14.157 5.451 1.00 88.94 100 HIS A O 1
ATOM 781 N N . LEU A 1 101 ? -19.735 -12.810 6.992 1.00 86.94 101 LEU A N 1
ATOM 782 C CA . LEU A 1 101 ? -18.503 -13.595 7.121 1.00 86.94 101 LEU A CA 1
ATOM 783 C C . LEU A 1 101 ? -18.786 -15.007 7.659 1.00 86.94 101 LEU A C 1
ATOM 785 O O . LEU A 1 101 ? -18.266 -15.987 7.122 1.00 86.94 101 LEU A O 1
ATOM 789 N N . ILE A 1 102 ? -19.659 -15.139 8.666 1.00 92.25 102 ILE A N 1
ATOM 790 C CA . ILE A 1 102 ? -20.048 -16.448 9.224 1.00 92.25 102 ILE A CA 1
ATOM 791 C C . ILE A 1 102 ? -20.799 -17.297 8.192 1.00 92.25 102 ILE A C 1
ATOM 793 O O . ILE A 1 102 ? -20.583 -18.508 8.110 1.00 92.25 102 ILE A O 1
ATOM 797 N N . SER A 1 103 ? -21.653 -16.674 7.379 1.00 91.50 103 SER A N 1
ATOM 798 C CA . SER A 1 103 ? -22.386 -17.357 6.303 1.00 91.50 103 SER A CA 1
ATOM 799 C C . SER A 1 103 ? -21.540 -17.635 5.052 1.00 91.50 103 SER A C 1
ATOM 801 O O . SER A 1 103 ? -22.052 -18.217 4.096 1.00 91.50 103 SER A O 1
ATOM 803 N N . ARG A 1 104 ? -20.238 -17.305 5.080 1.00 83.81 104 ARG A N 1
ATOM 804 C CA . ARG A 1 104 ? -19.274 -17.492 3.981 1.00 83.81 104 ARG A CA 1
ATOM 805 C C . ARG A 1 104 ? -19.710 -16.835 2.672 1.00 83.81 104 ARG A C 1
ATOM 807 O O . ARG A 1 104 ? -19.479 -17.378 1.591 1.00 83.81 104 ARG A O 1
ATOM 814 N N . ILE A 1 105 ? -20.335 -15.667 2.774 1.00 85.06 105 ILE A N 1
ATOM 815 C CA . ILE A 1 105 ? -20.612 -14.833 1.607 1.00 85.06 105 ILE A CA 1
ATOM 816 C C . ILE A 1 105 ? -19.289 -14.285 1.066 1.00 85.06 105 ILE A C 1
ATOM 818 O O . ILE A 1 105 ? -18.360 -13.995 1.822 1.00 85.06 105 ILE A O 1
ATOM 822 N N . GLN A 1 106 ? -19.202 -14.183 -0.258 1.00 77.81 106 GLN A N 1
ATOM 823 C CA . GLN A 1 106 ? -18.035 -13.666 -0.963 1.00 77.81 106 GLN A CA 1
ATOM 824 C C . GLN A 1 106 ? -17.819 -12.180 -0.607 1.00 77.81 106 GLN A C 1
ATOM 826 O O . GLN A 1 106 ? -18.717 -11.375 -0.869 1.00 77.81 106 GLN A O 1
ATOM 831 N N . PRO A 1 107 ? -16.687 -11.792 0.018 1.00 77.12 107 PRO A N 1
ATOM 832 C CA . PRO A 1 107 ? -16.489 -10.430 0.529 1.00 77.12 107 PRO A CA 1
ATOM 833 C C . PRO A 1 107 ? -16.623 -9.328 -0.528 1.00 77.12 107 PRO A C 1
ATOM 835 O O . PRO A 1 107 ? -17.085 -8.232 -0.224 1.00 77.12 107 PRO A O 1
ATOM 838 N N . ASP A 1 108 ? -16.271 -9.628 -1.777 1.00 75.12 108 ASP A N 1
ATOM 839 C CA . ASP A 1 108 ? -16.409 -8.747 -2.938 1.00 75.12 108 ASP A CA 1
ATOM 840 C C . ASP A 1 108 ? -17.865 -8.342 -3.223 1.00 75.12 108 ASP A C 1
ATOM 842 O O . ASP A 1 108 ? -18.122 -7.252 -3.731 1.00 75.12 108 ASP A O 1
ATOM 846 N N . THR A 1 109 ? -18.831 -9.164 -2.811 1.00 76.62 109 THR A N 1
ATOM 847 C CA . THR A 1 109 ? -20.265 -8.894 -2.999 1.00 76.62 109 THR A CA 1
ATOM 848 C C . THR A 1 109 ? -20.886 -8.035 -1.894 1.00 76.62 109 THR A C 1
ATOM 850 O O . THR A 1 109 ? -22.000 -7.550 -2.059 1.00 76.62 109 THR A O 1
ATOM 853 N N . VAL A 1 110 ? -20.186 -7.820 -0.774 1.00 70.56 110 VAL A N 1
ATOM 854 C CA . VAL A 1 110 ? -20.733 -7.126 0.410 1.00 70.56 110 VAL A CA 1
ATOM 855 C C . VAL A 1 110 ? -20.761 -5.605 0.233 1.00 70.56 110 VAL A C 1
ATOM 857 O O . VAL A 1 110 ? -21.625 -4.936 0.793 1.00 70.56 110 VAL A O 1
ATOM 860 N N . CYS A 1 111 ? -19.822 -5.062 -0.543 1.00 68.00 111 CYS A N 1
ATOM 861 C CA . CYS A 1 111 ? -19.670 -3.622 -0.772 1.00 68.00 111 CYS A CA 1
ATOM 862 C C . CYS A 1 111 ? -20.099 -3.181 -2.185 1.00 68.00 111 CYS A C 1
ATOM 864 O O . CYS A 1 111 ? -19.731 -2.084 -2.607 1.00 68.00 111 CYS A O 1
ATOM 866 N N . SER A 1 112 ? -20.809 -4.048 -2.918 1.00 65.50 112 SER A N 1
ATOM 867 C CA . SER A 1 112 ? -21.419 -3.744 -4.224 1.00 65.50 112 SER A CA 1
ATOM 868 C C . SER A 1 112 ? -22.773 -3.061 -4.050 1.00 65.50 112 SER A C 1
ATOM 870 O O . SER A 1 112 ? -23.061 -2.133 -4.836 1.00 65.50 112 SER A O 1
#

Nearest PDB structures (foldseek):
  1b5f-assembly1_A  TM=9.681E-01  e=5.481E-05  Cynara cardunculus
  4zl4-assembly2_B  TM=6.182E-01  e=1.320E+00  Plasmodium vivax
  6xu8-assembly1_AV  TM=2.560E-01  e=5.956E+00  Drosophila melanogaster

Foldseek 3Di:
DFDWDDPDPDDPPPDDDDDDTFGAPDPPFQKGFAAFDADVNDGLPPDRPTDIDTDDPPDPDDDDDPSVVVVNCVSVVNDDDDDPVVVVCCVPCVVVLVVCVVVVPDPVVPVD

Mean predicted aligned error: 9.31 Å